Protein AF-A0A971BJ64-F1 (afdb_monomer_lite)

Radius of gyration: 12.63 Å; chains: 1; bounding box: 29×31×32 Å

Secondary structure (DSSP, 8-state):
--SSSSSEEE--TT-SSPPTTS----EEEE-SS--SS-EEE-HHHHHHHHHH--GGG---------

pLDDT: mean 86.69, std 9.81, range [57.81, 95.69]

Sequence (66 aa):
MPKYYAYAVVVEYNTENTAPGKGSAVFLHCKTIPTSGCIAAPQEAILRILKWLSEEENPGILILER

Structure (mmCIF, N/CA/C/O backbone):
data_AF-A0A971BJ64-F1
#
_entry.id   AF-A0A971BJ64-F1
#
loop_
_atom_site.group_PDB
_atom_site.id
_atom_site.type_symbol
_atom_site.label_atom_id
_atom_site.label_alt_id
_atom_site.label_comp_id
_atom_site.label_asym_id
_atom_site.label_entity_id
_atom_site.label_seq_id
_atom_site.pdbx_PDB_ins_code
_atom_site.Cartn_x
_atom_site.Cartn_y
_atom_site.Cartn_z
_atom_site.occupancy
_atom_site.B_iso_or_equiv
_atom_site.auth_seq_id
_atom_site.auth_comp_id
_atom_site.auth_asym_id
_atom_site.auth_atom_id
_atom_site.pdbx_PDB_model_num
ATOM 1 N N . MET A 1 1 ? -5.398 -2.282 -17.705 1.00 57.81 1 MET A N 1
ATOM 2 C CA . MET A 1 1 ? -4.682 -2.411 -16.418 1.00 57.81 1 MET A CA 1
ATOM 3 C C . MET A 1 1 ? -5.659 -2.596 -15.250 1.00 57.81 1 MET A C 1
ATOM 5 O O . MET A 1 1 ? -5.948 -1.625 -14.572 1.00 57.81 1 MET A O 1
ATOM 9 N N . PRO A 1 2 ? -6.145 -3.818 -14.973 1.00 58.53 2 PRO A N 1
ATOM 10 C CA . PRO A 1 2 ? -6.828 -4.107 -13.708 1.00 58.53 2 PRO A CA 1
ATOM 11 C C . PRO A 1 2 ? -6.033 -5.054 -12.795 1.00 58.53 2 PRO A C 1
ATOM 13 O O . PRO A 1 2 ? -6.315 -5.125 -11.613 1.00 58.53 2 PRO A O 1
ATOM 16 N N . LYS A 1 3 ? -5.017 -5.773 -13.300 1.00 62.31 3 LYS A N 1
ATOM 17 C CA . LYS A 1 3 ? -4.384 -6.873 -12.547 1.00 62.31 3 LYS A CA 1
ATOM 18 C C . LYS A 1 3 ? -3.490 -6.413 -11.390 1.00 62.31 3 LYS A C 1
ATOM 20 O O . LYS A 1 3 ? -3.406 -7.117 -10.394 1.00 62.31 3 LYS A O 1
ATOM 25 N N . TYR A 1 4 ? -2.833 -5.254 -11.515 1.00 69.69 4 TYR A N 1
ATOM 26 C CA . TYR A 1 4 ? -1.848 -4.814 -10.516 1.00 69.69 4 TYR A CA 1
ATOM 27 C C . TYR A 1 4 ? -2.413 -3.944 -9.389 1.00 69.69 4 TYR A C 1
ATOM 29 O O . TYR A 1 4 ? -1.797 -3.803 -8.342 1.00 69.69 4 TYR A O 1
ATOM 37 N N . TYR A 1 5 ? -3.591 -3.368 -9.598 1.00 75.69 5 TYR A N 1
ATOM 38 C CA . TYR A 1 5 ? -4.296 -2.551 -8.608 1.00 75.69 5 TYR A CA 1
ATOM 39 C C . TYR A 1 5 ? -5.737 -3.040 -8.443 1.00 75.69 5 TYR A C 1
ATOM 41 O O . TYR A 1 5 ? -6.618 -2.265 -8.098 1.00 75.69 5 TYR A O 1
ATOM 49 N N . ALA A 1 6 ? -5.981 -4.333 -8.699 1.00 84.38 6 ALA A N 1
ATOM 50 C CA . ALA A 1 6 ? -7.276 -4.958 -8.422 1.00 84.38 6 ALA A CA 1
ATOM 51 C C . ALA A 1 6 ? -7.667 -4.763 -6.950 1.00 84.38 6 ALA A C 1
ATOM 53 O O . ALA A 1 6 ? -8.831 -4.548 -6.639 1.00 84.38 6 ALA A O 1
ATOM 54 N N . TYR A 1 7 ? -6.656 -4.807 -6.077 1.00 88.62 7 TYR A N 1
ATOM 55 C CA . TYR A 1 7 ? -6.750 -4.518 -4.656 1.00 88.62 7 TYR A CA 1
ATOM 56 C C . TYR A 1 7 ? -5.527 -3.706 -4.236 1.00 88.62 7 TYR A C 1
ATOM 58 O O . TYR A 1 7 ? -4.395 -4.066 -4.596 1.00 88.62 7 TYR A O 1
ATOM 66 N N . ALA A 1 8 ? -5.758 -2.629 -3.489 1.00 88.88 8 ALA A N 1
ATOM 67 C CA . ALA A 1 8 ? -4.709 -1.785 -2.943 1.00 88.88 8 ALA A CA 1
ATOM 68 C C . ALA A 1 8 ? -5.146 -1.122 -1.630 1.00 88.88 8 ALA A C 1
ATOM 70 O O . ALA A 1 8 ? -6.338 -0.924 -1.402 1.00 88.88 8 ALA A O 1
ATOM 71 N N . VAL A 1 9 ? -4.165 -0.762 -0.805 1.00 91.56 9 VAL A N 1
ATOM 72 C CA . VAL A 1 9 ? -4.330 0.031 0.420 1.00 91.56 9 VAL A CA 1
ATOM 73 C C . VAL A 1 9 ? -3.415 1.245 0.328 1.00 91.56 9 VAL A C 1
ATOM 75 O O . VAL A 1 9 ? -2.264 1.122 -0.105 1.00 91.56 9 VAL A O 1
ATOM 78 N N . VAL A 1 10 ? -3.927 2.410 0.713 1.00 91.88 10 VAL A N 1
ATOM 79 C CA . VAL A 1 10 ? -3.128 3.632 0.844 1.00 91.88 10 VAL A CA 1
ATOM 80 C C . VAL A 1 10 ? -2.332 3.529 2.140 1.00 91.88 10 VAL A C 1
ATOM 82 O O . VAL A 1 10 ? -2.902 3.271 3.190 1.00 91.88 10 VAL A O 1
ATOM 85 N N . VAL A 1 11 ? -1.010 3.687 2.062 1.00 91.62 11 VAL A N 1
ATOM 86 C CA . VAL A 1 11 ? -0.122 3.613 3.238 1.00 91.62 11 VAL A CA 1
ATOM 87 C C . VAL A 1 11 ? -0.053 4.951 3.988 1.00 91.62 11 VAL A C 1
ATOM 89 O O . VAL A 1 11 ? 0.468 5.019 5.093 1.00 91.62 11 VAL A O 1
ATOM 92 N N . GLU A 1 12 ? -0.533 6.027 3.363 1.00 92.81 12 GLU A N 1
ATOM 93 C CA . GLU A 1 12 ? -0.516 7.402 3.890 1.00 92.81 12 GLU A CA 1
ATOM 94 C C . GLU A 1 12 ? 0.887 7.936 4.228 1.00 92.81 12 GLU A C 1
ATOM 96 O O . GLU A 1 12 ? 1.046 8.981 4.860 1.00 92.81 12 GLU A O 1
ATOM 101 N N . TYR A 1 13 ? 1.932 7.290 3.704 1.00 91.44 13 TYR A N 1
ATOM 102 C CA . TYR A 1 13 ? 3.309 7.731 3.875 1.00 91.44 13 TYR A CA 1
ATOM 103 C C . TYR A 1 13 ? 3.525 9.146 3.329 1.00 91.44 13 TYR A C 1
ATOM 105 O O . TYR A 1 13 ? 3.306 9.404 2.140 1.00 91.44 13 TYR A O 1
ATOM 113 N N . ASN A 1 14 ? 4.032 10.028 4.198 1.00 92.06 14 ASN A N 1
ATOM 114 C CA . ASN A 1 14 ? 4.375 11.411 3.874 1.00 92.06 14 ASN A CA 1
ATOM 115 C C . ASN A 1 14 ? 3.194 12.187 3.249 1.00 92.06 14 ASN A C 1
ATOM 117 O O . ASN A 1 14 ? 3.371 12.877 2.244 1.00 92.06 14 ASN A O 1
ATOM 121 N N . THR A 1 15 ? 1.989 12.023 3.814 1.00 91.81 15 THR A N 1
ATOM 122 C CA . THR A 1 15 ? 0.746 12.662 3.331 1.00 91.81 15 THR A CA 1
ATOM 123 C C . THR A 1 15 ? 0.410 13.928 4.115 1.00 91.81 15 THR A C 1
ATOM 125 O O . THR A 1 15 ? 0.148 14.970 3.519 1.00 91.81 15 THR A O 1
ATOM 128 N N . GLU A 1 16 ? 0.484 13.869 5.445 1.00 89.81 16 GLU A N 1
ATOM 129 C CA . GLU A 1 16 ? 0.332 15.031 6.324 1.00 89.81 16 GLU A CA 1
ATOM 130 C C . GLU A 1 16 ? 1.707 15.530 6.786 1.00 89.81 16 GLU A C 1
ATOM 132 O O . GLU A 1 16 ? 2.594 14.729 7.074 1.00 89.81 16 GLU A O 1
ATOM 137 N N . ASN A 1 17 ? 1.895 16.854 6.859 1.00 90.12 17 ASN A N 1
ATOM 138 C CA . ASN A 1 17 ? 3.166 17.492 7.246 1.00 90.12 17 ASN A CA 1
ATOM 139 C C . ASN A 1 17 ? 4.376 16.984 6.437 1.00 90.12 17 ASN A C 1
ATOM 141 O O . ASN A 1 17 ? 5.381 16.531 6.983 1.00 90.12 17 ASN A O 1
ATOM 145 N N . THR A 1 18 ? 4.262 17.051 5.110 1.00 93.62 18 THR A N 1
ATOM 146 C CA . THR A 1 18 ? 5.193 16.394 4.189 1.00 93.62 18 THR A CA 1
ATOM 147 C C . THR A 1 18 ? 6.643 16.877 4.322 1.00 93.62 18 THR A C 1
ATOM 149 O O . THR A 1 18 ? 6.906 18.081 4.303 1.00 93.62 18 THR A O 1
ATOM 152 N N . ALA A 1 19 ? 7.597 15.947 4.323 1.00 93.81 19 ALA A N 1
ATOM 153 C CA . ALA A 1 19 ? 9.026 16.217 4.216 1.00 93.81 19 ALA A CA 1
ATOM 154 C C . ALA A 1 19 ? 9.486 16.200 2.738 1.00 93.81 19 ALA A C 1
ATOM 156 O O . ALA A 1 19 ? 9.301 15.186 2.047 1.00 93.81 19 ALA A O 1
ATOM 157 N N . PRO A 1 20 ? 10.114 17.280 2.230 1.00 94.00 20 PRO A N 1
ATOM 158 C CA . PRO A 1 20 ? 10.639 17.321 0.866 1.00 94.00 20 PRO A CA 1
ATOM 159 C C . PRO A 1 20 ? 11.661 16.211 0.585 1.00 94.00 20 PRO A C 1
ATOM 161 O O . PRO A 1 20 ? 12.498 15.883 1.424 1.00 94.00 20 PRO A O 1
ATOM 164 N N . GLY A 1 21 ? 11.602 15.638 -0.619 1.00 89.94 21 GLY A N 1
ATOM 165 C CA . GLY A 1 21 ? 12.545 14.608 -1.075 1.00 89.94 21 GLY A CA 1
ATOM 166 C C . GLY A 1 21 ? 12.290 13.191 -0.547 1.00 89.94 21 GLY A C 1
ATOM 167 O O . GLY A 1 21 ? 12.987 12.273 -0.965 1.00 89.94 21 GLY A O 1
ATOM 168 N N . LYS A 1 22 ? 11.288 12.977 0.319 1.00 88.31 22 LYS A N 1
ATOM 169 C CA . LYS A 1 22 ? 10.948 11.645 0.855 1.00 88.31 22 LYS A CA 1
ATOM 170 C C . LYS A 1 22 ? 9.995 10.823 -0.025 1.00 88.31 22 LYS A C 1
ATOM 172 O O . LYS A 1 22 ? 9.842 9.633 0.205 1.00 88.31 22 LYS A O 1
ATOM 177 N N . GLY A 1 23 ? 9.405 11.422 -1.062 1.00 88.19 23 GLY A N 1
ATOM 178 C CA . GLY A 1 23 ? 8.366 10.778 -1.877 1.00 88.19 23 GLY A CA 1
ATOM 179 C C . GLY A 1 23 ? 7.012 10.730 -1.160 1.00 88.19 23 GLY A C 1
ATOM 180 O O . GLY A 1 23 ? 6.916 11.085 0.009 1.00 88.19 23 GLY A O 1
ATOM 181 N N . SER A 1 24 ? 5.953 10.351 -1.867 1.00 90.69 24 SER A N 1
ATOM 182 C CA . SER A 1 24 ? 4.584 10.221 -1.343 1.00 90.69 24 SER A CA 1
ATOM 183 C C . SER A 1 24 ? 3.795 9.255 -2.236 1.00 90.69 24 SER A C 1
ATOM 185 O O . SE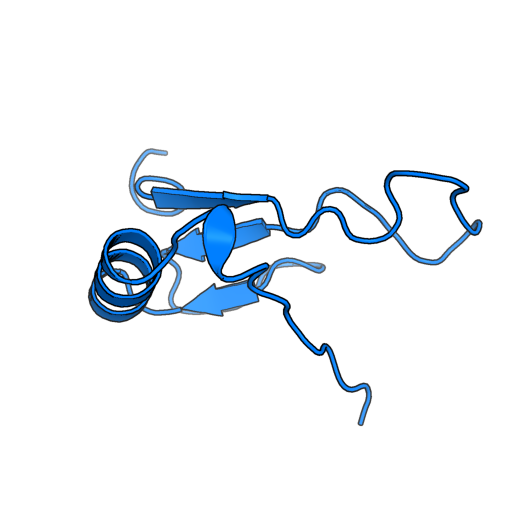R A 1 24 ? 4.379 8.636 -3.129 1.00 90.69 24 SER A O 1
ATOM 187 N N . ALA A 1 25 ? 2.485 9.105 -2.004 1.00 89.00 25 ALA A N 1
ATOM 188 C CA . ALA A 1 25 ? 1.617 8.216 -2.786 1.00 89.00 25 ALA A CA 1
ATOM 189 C C . ALA A 1 25 ? 2.118 6.756 -2.799 1.00 89.00 25 ALA A C 1
ATOM 191 O O . ALA A 1 25 ? 2.271 6.122 -3.845 1.00 89.00 25 ALA A O 1
ATOM 192 N N . VAL A 1 26 ? 2.394 6.228 -1.604 1.00 90.62 26 VAL A N 1
ATOM 193 C CA . VAL A 1 26 ? 2.800 4.835 -1.401 1.00 90.62 26 VAL A CA 1
ATOM 194 C C . VAL A 1 26 ? 1.560 3.966 -1.220 1.00 90.62 26 VAL A C 1
ATOM 196 O O . VAL A 1 26 ? 0.694 4.251 -0.391 1.00 90.62 26 VAL A O 1
ATOM 199 N N . PHE A 1 27 ? 1.503 2.874 -1.978 1.00 91.62 27 PHE A N 1
ATOM 200 C CA . PHE A 1 27 ? 0.420 1.900 -1.912 1.00 91.62 27 PHE A CA 1
ATOM 201 C C . PHE A 1 27 ? 0.972 0.513 -1.608 1.00 91.62 27 PHE A C 1
ATOM 203 O O . PHE A 1 27 ? 2.026 0.130 -2.121 1.00 91.62 27 PHE A O 1
ATOM 210 N N . LEU A 1 28 ? 0.214 -0.264 -0.843 1.00 92.06 28 LEU A N 1
ATOM 211 C CA . LEU A 1 28 ? 0.347 -1.714 -0.795 1.00 92.06 28 LEU A CA 1
ATOM 212 C C . LEU A 1 28 ? -0.585 -2.305 -1.857 1.00 92.06 28 LEU A C 1
ATOM 214 O O . LEU A 1 28 ? -1.790 -2.082 -1.784 1.00 92.06 28 LEU A O 1
ATOM 218 N N . HIS A 1 29 ? -0.060 -3.024 -2.852 1.00 90.94 29 HIS A N 1
ATOM 219 C CA . HIS A 1 29 ? -0.861 -3.461 -4.001 1.00 90.94 29 HIS A CA 1
ATOM 220 C C . HIS A 1 29 ? -0.468 -4.834 -4.573 1.00 90.94 29 HIS A C 1
ATOM 222 O O . HIS A 1 29 ? 0.589 -5.396 -4.274 1.00 90.94 29 HIS A O 1
ATOM 228 N N . CYS A 1 30 ? -1.347 -5.383 -5.418 1.00 89.06 30 CYS A N 1
ATOM 229 C CA . CYS A 1 30 ? -1.177 -6.696 -6.041 1.00 89.06 30 CYS A CA 1
ATOM 230 C C . CYS A 1 30 ? -0.085 -6.679 -7.120 1.00 89.06 30 CYS A C 1
ATOM 232 O O . CYS A 1 30 ? -0.339 -6.278 -8.251 1.00 89.06 30 CYS A O 1
ATOM 234 N N . LYS A 1 31 ? 1.127 -7.162 -6.845 1.00 82.69 31 LYS A N 1
ATOM 235 C CA . LYS A 1 31 ? 2.157 -7.330 -7.886 1.00 82.69 31 LYS A CA 1
ATOM 236 C C . LYS A 1 31 ? 3.234 -8.316 -7.437 1.00 82.69 31 LYS A C 1
ATOM 238 O O . LYS A 1 31 ? 3.427 -8.547 -6.250 1.00 82.69 31 LYS A O 1
ATOM 243 N N . THR A 1 32 ? 3.952 -8.896 -8.396 1.00 70.50 32 THR A N 1
ATOM 244 C CA . THR A 1 32 ? 5.081 -9.806 -8.137 1.00 70.50 32 THR A CA 1
ATOM 245 C C . THR A 1 32 ? 6.418 -9.089 -7.933 1.00 70.50 32 THR A C 1
ATOM 247 O O . THR A 1 32 ? 7.363 -9.706 -7.457 1.00 70.50 32 THR A O 1
ATOM 250 N N . ILE A 1 33 ? 6.519 -7.805 -8.296 1.00 68.56 33 ILE A N 1
ATOM 251 C CA . ILE A 1 33 ? 7.743 -6.995 -8.193 1.00 68.56 33 ILE A CA 1
ATOM 252 C C . ILE A 1 33 ? 7.351 -5.589 -7.713 1.00 68.56 33 ILE A C 1
ATOM 254 O O . ILE A 1 33 ? 6.433 -5.012 -8.314 1.00 68.56 33 ILE A O 1
ATOM 258 N N . PRO A 1 34 ? 8.023 -5.005 -6.703 1.00 68.81 34 PRO A N 1
ATOM 259 C CA . PRO A 1 34 ? 7.770 -3.627 -6.275 1.00 68.81 34 PRO A CA 1
ATOM 260 C C . PRO A 1 34 ? 7.924 -2.623 -7.432 1.00 68.81 34 PRO A C 1
ATOM 262 O O . PRO A 1 34 ?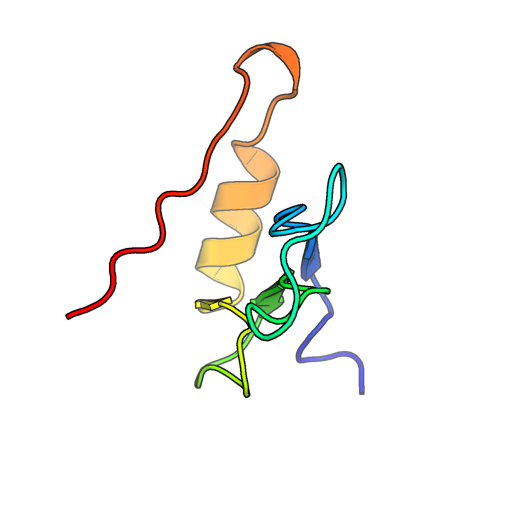 8.546 -2.905 -8.460 1.00 68.81 34 PRO A O 1
ATOM 265 N N . THR A 1 35 ? 7.265 -1.471 -7.330 1.00 76.06 35 THR A N 1
ATOM 266 C CA . THR A 1 35 ? 7.485 -0.325 -8.236 1.00 76.06 35 THR A CA 1
ATOM 267 C C . THR A 1 35 ? 8.424 0.679 -7.561 1.00 76.06 35 THR A C 1
ATOM 269 O O . THR A 1 35 ? 8.954 0.406 -6.486 1.00 76.06 35 THR A O 1
ATOM 272 N N . SER A 1 36 ? 8.643 1.843 -8.175 1.00 72.69 36 SER A N 1
ATOM 273 C CA . SER A 1 36 ? 9.357 2.958 -7.547 1.00 72.69 36 SER A CA 1
ATOM 274 C C . SER A 1 36 ? 8.569 3.489 -6.341 1.00 72.69 36 SER A C 1
ATOM 276 O O . SER A 1 36 ? 7.764 4.403 -6.475 1.00 72.69 36 SER A O 1
ATOM 278 N N . GLY A 1 37 ? 8.764 2.869 -5.176 1.00 78.56 37 GLY A N 1
ATOM 279 C CA . GLY A 1 37 ? 8.231 3.306 -3.884 1.00 78.56 37 GLY A CA 1
ATOM 280 C C . GLY A 1 37 ? 7.001 2.553 -3.369 1.00 78.56 37 GLY A C 1
ATOM 281 O O . GLY A 1 37 ? 6.775 2.567 -2.165 1.00 78.56 37 GLY A O 1
ATOM 282 N N . CYS A 1 38 ? 6.222 1.859 -4.212 1.00 86.44 38 CYS A N 1
ATOM 283 C CA . CYS A 1 38 ? 5.085 1.066 -3.718 1.00 86.44 38 CYS A CA 1
ATOM 284 C C . CYS A 1 38 ? 5.513 -0.314 -3.213 1.00 86.44 38 CYS A C 1
ATOM 286 O O . CYS A 1 38 ? 6.476 -0.922 -3.690 1.00 86.44 38 CYS A O 1
ATOM 288 N N . ILE A 1 39 ? 4.710 -0.840 -2.297 1.00 89.75 39 ILE A N 1
ATOM 289 C CA . ILE A 1 39 ? 4.891 -2.146 -1.683 1.00 89.75 39 ILE A CA 1
ATOM 290 C C . ILE A 1 39 ? 4.050 -3.149 -2.471 1.00 89.75 39 ILE A C 1
ATOM 292 O O . ILE A 1 39 ? 2.845 -2.974 -2.649 1.00 89.75 39 ILE A O 1
ATOM 296 N N . ALA A 1 40 ? 4.690 -4.203 -2.965 1.00 90.31 40 ALA A N 1
ATOM 297 C CA . ALA A 1 40 ? 4.039 -5.228 -3.768 1.00 90.31 40 ALA A CA 1
ATOM 298 C C . ALA A 1 40 ? 3.973 -6.551 -3.008 1.00 90.31 40 ALA A C 1
ATOM 300 O O . ALA A 1 40 ? 4.978 -7.006 -2.463 1.00 90.31 40 ALA A O 1
ATOM 301 N N . ALA A 1 41 ? 2.807 -7.193 -3.031 1.00 89.12 41 ALA A N 1
ATOM 302 C CA . ALA A 1 41 ? 2.643 -8.565 -2.568 1.00 89.12 41 ALA A CA 1
ATOM 303 C C . ALA A 1 41 ? 1.724 -9.363 -3.515 1.00 89.12 41 ALA A C 1
ATOM 305 O O . ALA A 1 41 ? 0.943 -8.766 -4.269 1.00 89.12 41 ALA A O 1
ATOM 306 N N . PRO A 1 42 ? 1.779 -10.711 -3.487 1.00 90.69 42 PRO A N 1
ATOM 307 C CA . PRO A 1 42 ? 0.838 -11.553 -4.220 1.00 90.69 42 PRO A CA 1
ATOM 308 C C . PRO A 1 42 ? -0.615 -11.239 -3.851 1.00 90.69 42 PRO A C 1
ATOM 310 O O . PRO A 1 42 ? -0.913 -10.902 -2.702 1.00 90.69 42 PRO A O 1
ATOM 313 N N . GLN A 1 43 ? -1.532 -11.391 -4.807 1.00 90.75 43 GLN A N 1
ATOM 314 C CA . GLN A 1 43 ? -2.945 -11.043 -4.628 1.00 90.75 43 GLN A CA 1
ATOM 315 C C . GLN A 1 43 ? -3.572 -11.749 -3.415 1.00 90.75 43 GLN A C 1
ATOM 317 O O . GLN A 1 43 ? -4.330 -11.140 -2.664 1.00 90.75 43 GLN A O 1
ATOM 322 N N . GLU A 1 44 ? -3.224 -13.010 -3.171 1.00 91.38 44 GLU A N 1
ATOM 323 C CA . GLU A 1 44 ? -3.709 -13.792 -2.032 1.00 91.38 44 GLU A CA 1
ATOM 324 C C . GLU A 1 44 ? -3.227 -13.227 -0.689 1.00 91.38 44 GLU A C 1
ATOM 326 O O . GLU A 1 44 ? -3.919 -13.341 0.322 1.00 91.38 44 GLU A O 1
ATOM 331 N N . ALA A 1 45 ? -2.038 -12.623 -0.643 1.00 92.75 45 ALA A N 1
ATOM 332 C CA . ALA A 1 45 ? -1.551 -11.930 0.547 1.00 92.75 45 ALA A CA 1
ATOM 333 C C . ALA A 1 45 ? -2.320 -10.622 0.765 1.00 92.75 45 ALA A C 1
ATOM 335 O O . ALA A 1 45 ? -2.823 -10.401 1.863 1.00 92.75 45 ALA A O 1
ATOM 336 N N . ILE A 1 46 ? -2.497 -9.818 -0.288 1.00 93.44 46 ILE A N 1
ATOM 337 C CA . ILE A 1 46 ? -3.272 -8.571 -0.225 1.00 93.44 46 ILE A CA 1
ATOM 338 C C . ILE A 1 46 ? -4.705 -8.841 0.245 1.00 93.44 46 ILE A C 1
ATOM 340 O O . ILE A 1 46 ? -5.186 -8.176 1.153 1.00 93.44 46 ILE A O 1
ATOM 344 N N . LEU A 1 47 ? -5.372 -9.862 -0.298 1.00 94.06 47 LEU A N 1
ATOM 345 C CA . LEU A 1 47 ? -6.729 -10.237 0.112 1.00 94.06 47 LEU A CA 1
ATOM 346 C C . LEU A 1 47 ? -6.817 -10.676 1.577 1.00 94.06 47 LEU A C 1
ATOM 348 O O . LEU A 1 47 ? -7.826 -10.418 2.227 1.00 94.06 47 LEU A O 1
ATOM 352 N N . ARG A 1 48 ? -5.788 -11.351 2.101 1.00 95.25 48 ARG A N 1
ATOM 353 C CA . ARG A 1 48 ? -5.730 -11.712 3.526 1.00 95.25 48 ARG A CA 1
ATOM 354 C C . ARG A 1 48 ? -5.563 -10.479 4.403 1.00 95.25 48 ARG A C 1
ATOM 356 O O . ARG A 1 48 ? -6.268 -10.372 5.395 1.00 95.25 48 ARG A O 1
ATOM 363 N N . ILE A 1 49 ? -4.695 -9.551 4.002 1.00 94.25 49 ILE A N 1
ATOM 364 C CA . ILE A 1 49 ? -4.498 -8.278 4.704 1.00 94.25 49 ILE A CA 1
ATOM 365 C C . ILE A 1 49 ? -5.803 -7.481 4.709 1.00 94.25 49 ILE A C 1
ATOM 367 O O . ILE A 1 49 ? -6.270 -7.115 5.775 1.00 94.25 49 ILE A O 1
ATOM 371 N N . LEU A 1 50 ? -6.454 -7.305 3.557 1.00 93.75 50 LEU A N 1
ATOM 372 C CA . LEU A 1 50 ? -7.721 -6.571 3.459 1.00 93.75 50 LEU A CA 1
ATOM 373 C C . LEU A 1 50 ? -8.838 -7.150 4.333 1.00 93.75 50 LEU A C 1
ATOM 375 O O . LEU A 1 50 ? -9.640 -6.397 4.861 1.00 93.75 50 LEU A O 1
ATOM 379 N N . LYS A 1 51 ? -8.900 -8.478 4.483 1.00 95.19 51 LYS A N 1
ATOM 380 C CA . LYS A 1 51 ? -9.875 -9.136 5.369 1.00 95.19 51 LYS A CA 1
ATOM 381 C C . LYS A 1 51 ? -9.524 -9.019 6.851 1.00 95.19 51 LYS A C 1
ATOM 383 O O . LYS A 1 51 ? -10.396 -9.231 7.683 1.00 95.19 51 LYS A O 1
ATOM 388 N N . TRP A 1 52 ? -8.253 -8.785 7.160 1.00 95.44 52 TRP A N 1
ATOM 389 C CA . TRP A 1 52 ? -7.749 -8.627 8.519 1.00 95.44 52 TRP A CA 1
ATOM 390 C C . TRP A 1 52 ? -7.808 -7.169 8.994 1.00 95.44 52 TRP A C 1
ATOM 392 O O . TRP A 1 52 ? -7.976 -6.939 10.185 1.00 95.44 52 TRP A O 1
ATOM 402 N N . LEU A 1 53 ? -7.689 -6.198 8.080 1.00 94.19 53 LEU A N 1
ATOM 403 C CA . LEU A 1 53 ? -7.748 -4.775 8.405 1.00 94.19 53 LEU A CA 1
ATOM 404 C C . LEU A 1 53 ? -9.083 -4.411 9.067 1.00 94.19 53 LEU A C 1
ATOM 406 O O . LEU A 1 53 ? -10.156 -4.675 8.529 1.00 94.19 53 LEU A O 1
ATOM 410 N N . SER A 1 54 ? -8.973 -3.740 10.204 1.00 94.38 54 SER A N 1
ATOM 411 C CA . SER A 1 54 ? -10.051 -3.101 10.951 1.00 94.38 54 SER A CA 1
ATOM 412 C C . SER A 1 54 ? -9.507 -1.759 11.427 1.00 94.38 54 SER A C 1
ATOM 414 O O . SER A 1 54 ? -8.369 -1.686 11.887 1.00 94.38 54 SER A O 1
ATOM 416 N N . GLU A 1 55 ? -10.277 -0.689 11.241 1.00 88.75 55 GLU A N 1
ATOM 417 C CA . GLU A 1 55 ? -9.863 0.668 11.621 1.00 88.75 55 GLU A CA 1
ATOM 418 C C . GLU A 1 55 ? -9.681 0.778 13.141 1.00 88.75 55 GLU A C 1
ATOM 420 O O . GLU A 1 55 ? -8.751 1.423 13.620 1.00 88.75 55 GLU A O 1
ATOM 425 N N . GLU A 1 56 ? -10.514 0.060 13.895 1.00 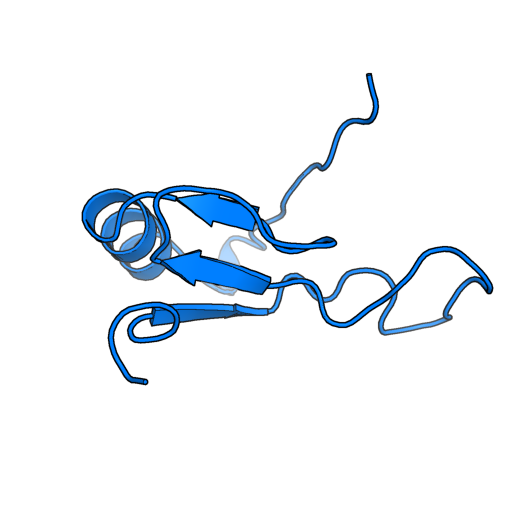95.69 56 GLU A N 1
ATOM 426 C CA . GLU A 1 56 ? -10.504 0.015 15.355 1.00 95.69 56 GLU A CA 1
ATOM 427 C C . GLU A 1 56 ? -9.189 -0.535 15.931 1.00 95.69 56 GLU A C 1
ATOM 429 O O . GLU A 1 56 ? -8.790 -0.158 17.032 1.00 95.69 56 GLU A O 1
ATOM 434 N N . GLU A 1 57 ? -8.489 -1.381 15.172 1.00 95.00 57 GLU A N 1
ATOM 435 C 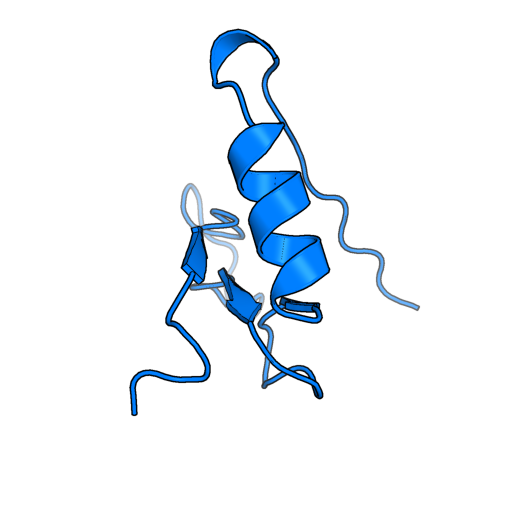CA . GLU A 1 57 ? -7.211 -1.987 15.565 1.00 95.00 57 GLU A CA 1
ATOM 436 C C . GLU A 1 57 ? -5.996 -1.101 15.224 1.00 95.00 57 GLU A C 1
ATOM 438 O O . GLU A 1 57 ? -4.859 -1.476 15.517 1.00 95.00 57 GLU A O 1
ATOM 443 N N . ASN A 1 58 ? -6.215 0.070 14.608 1.00 91.94 58 ASN A N 1
ATOM 444 C CA . ASN A 1 58 ? -5.185 1.032 14.196 1.00 91.94 58 ASN A CA 1
ATOM 445 C C . ASN A 1 58 ? -3.965 0.378 13.493 1.00 91.94 58 ASN A C 1
ATOM 447 O O . ASN A 1 58 ? -2.831 0.440 13.989 1.00 91.94 58 ASN A O 1
AT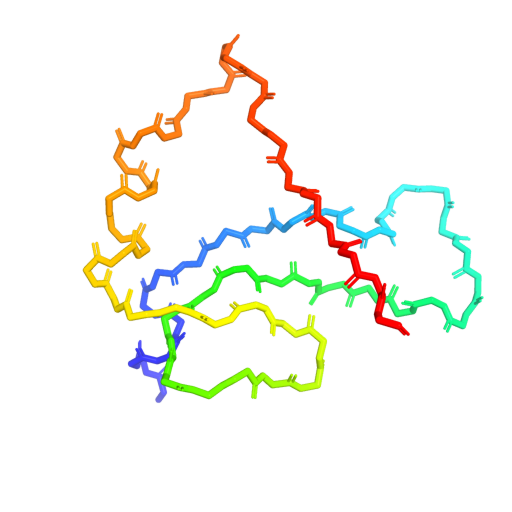OM 451 N N . PRO A 1 59 ? -4.178 -0.303 12.352 1.00 93.00 59 PRO A N 1
ATOM 452 C CA . PRO A 1 59 ? -3.139 -1.063 11.674 1.00 93.00 59 PRO A CA 1
ATOM 453 C C . PRO A 1 59 ? -2.057 -0.143 11.096 1.00 93.00 59 PRO A C 1
ATOM 455 O O . PRO A 1 59 ? -2.343 0.812 10.380 1.00 93.00 59 PRO A O 1
ATOM 458 N N . GLY A 1 60 ? -0.791 -0.477 11.356 1.00 92.75 60 GLY A N 1
ATOM 459 C CA . GLY A 1 60 ? 0.370 0.272 10.873 1.00 92.75 60 GLY A CA 1
ATOM 460 C C . GLY A 1 60 ? 1.299 -0.561 9.993 1.00 92.75 60 GLY A C 1
ATOM 461 O O . GLY A 1 60 ? 1.334 -1.791 10.070 1.00 92.75 60 GLY A O 1
ATOM 462 N N . ILE A 1 61 ? 2.102 0.119 9.175 1.00 91.06 61 ILE A N 1
ATOM 463 C CA . ILE A 1 61 ? 3.159 -0.499 8.372 1.00 91.06 61 ILE A CA 1
ATOM 464 C C . ILE A 1 61 ? 4.509 0.142 8.682 1.00 91.06 61 ILE A C 1
ATOM 466 O O . ILE A 1 61 ? 4.655 1.362 8.684 1.00 91.06 61 ILE A O 1
ATOM 470 N N . LEU A 1 62 ? 5.508 -0.699 8.941 1.00 91.12 62 LEU A N 1
ATOM 471 C CA . LEU A 1 62 ? 6.880 -0.275 9.190 1.00 91.12 62 LEU A CA 1
ATOM 472 C C . LEU A 1 62 ? 7.725 -0.539 7.943 1.00 91.12 62 LEU A C 1
ATOM 474 O O . LEU A 1 62 ? 7.907 -1.689 7.541 1.00 91.12 62 LEU A O 1
ATOM 478 N N . ILE A 1 63 ? 8.246 0.527 7.339 1.00 85.56 63 ILE A N 1
ATOM 479 C CA . ILE A 1 63 ? 9.160 0.455 6.196 1.00 85.56 63 ILE A CA 1
ATOM 480 C C . ILE A 1 63 ? 10.576 0.662 6.732 1.00 85.56 63 ILE A C 1
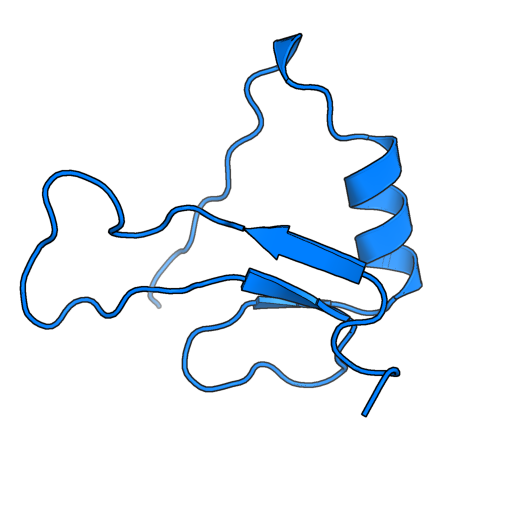ATOM 482 O O . ILE A 1 63 ? 10.899 1.737 7.232 1.00 85.56 63 ILE A O 1
ATOM 486 N N . LEU A 1 64 ? 11.406 -0.377 6.654 1.00 84.25 64 LEU A N 1
ATOM 487 C CA . LEU A 1 64 ? 12.800 -0.330 7.090 1.00 84.25 64 LEU A CA 1
ATOM 488 C C . LEU A 1 64 ? 13.712 -0.116 5.881 1.00 84.25 64 LEU A C 1
ATOM 490 O O . LEU A 1 64 ? 13.649 -0.876 4.913 1.00 84.25 64 LEU A O 1
ATOM 494 N N . GLU A 1 65 ? 14.566 0.901 5.949 1.00 73.94 65 GLU A N 1
ATOM 495 C CA . GLU A 1 65 ? 15.698 1.044 5.032 1.00 73.94 65 GLU A CA 1
ATOM 496 C C . GLU A 1 65 ? 16.797 0.051 5.452 1.00 73.94 65 GLU A C 1
ATOM 498 O O . GLU A 1 65 ? 16.974 -0.218 6.643 1.00 73.94 65 GLU A O 1
ATOM 503 N N . ARG A 1 66 ? 17.479 -0.553 4.474 1.00 58.81 66 ARG A N 1
ATOM 504 C CA . ARG A 1 66 ? 18.655 -1.398 4.726 1.00 58.81 66 ARG A CA 1
ATOM 505 C C . ARG A 1 66 ? 19.910 -0.558 4.867 1.00 58.81 66 ARG A C 1
ATOM 507 O O . ARG A 1 66 ? 20.025 0.418 4.096 1.00 58.81 66 ARG A O 1
#

Foldseek 3Di:
DCQWPVDKDAQCPQVPPHDPPPDHREIETADPDDDPRHHYDHPVVRVVVVVVDDVVVVDHDDDDDD